Protein AF-A0AAV0BXM9-F1 (afdb_monomer_lite)

Secondary structure (DSSP, 8-state):
-----HHHHHHHHHHH-GGGGGS-TTTHHHHEEEETTTTEEEE--------------GGGTHHHHHHHHT-

Structure (mmCIF, N/CA/C/O backbone):
data_AF-A0AAV0BXM9-F1
#
_entry.id   AF-A0AAV0BXM9-F1
#
loop_
_atom_site.group_PDB
_atom_site.id
_atom_site.type_symbol
_atom_site.label_atom_id
_atom_site.label_alt_id
_atom_site.label_comp_id
_atom_site.label_asym_id
_atom_site.label_entity_id
_atom_site.label_seq_id
_atom_site.pdbx_PDB_ins_code
_atom_site.Cartn_x
_atom_site.Cartn_y
_atom_site.Cartn_z
_atom_site.occupancy
_atom_site.B_iso_or_equiv
_atom_site.auth_seq_id
_atom_site.auth_comp_id
_atom_site.auth_asym_id
_atom_site.auth_atom_id
_atom_site.pdbx_PDB_model_num
ATOM 1 N N . MET A 1 1 ? 20.749 12.385 -1.218 1.00 43.62 1 MET A N 1
ATOM 2 C CA . MET A 1 1 ? 19.280 12.506 -1.095 1.00 43.62 1 MET A CA 1
ATOM 3 C C . MET A 1 1 ? 18.677 11.126 -1.284 1.00 43.62 1 MET A C 1
ATOM 5 O O . MET A 1 1 ? 18.846 10.548 -2.348 1.00 43.62 1 MET A O 1
ATOM 9 N N . ILE A 1 2 ? 18.067 10.544 -0.250 1.00 60.03 2 ILE A N 1
ATOM 10 C CA . ILE A 1 2 ? 17.429 9.227 -0.374 1.00 60.03 2 ILE A CA 1
ATOM 11 C C . ILE A 1 2 ? 16.151 9.424 -1.193 1.00 60.03 2 ILE A C 1
ATOM 13 O O . ILE A 1 2 ? 15.199 10.041 -0.720 1.00 60.03 2 ILE A O 1
ATOM 17 N N . HIS A 1 3 ? 16.143 8.950 -2.439 1.00 62.31 3 HIS A N 1
ATOM 18 C CA . HIS A 1 3 ? 14.935 8.952 -3.255 1.00 62.31 3 HIS A CA 1
ATOM 19 C C . HIS A 1 3 ? 13.929 7.970 -2.650 1.00 62.31 3 HIS A C 1
ATOM 21 O O . HIS A 1 3 ? 14.143 6.759 -2.637 1.00 62.31 3 HIS A O 1
ATOM 27 N N . GLU A 1 4 ? 12.817 8.491 -2.137 1.00 69.62 4 GLU A N 1
ATOM 28 C CA . GLU A 1 4 ? 11.715 7.667 -1.650 1.00 69.62 4 GLU A CA 1
ATOM 29 C C . GLU A 1 4 ? 10.959 7.063 -2.833 1.00 69.62 4 GLU A C 1
ATOM 31 O O . GLU A 1 4 ? 10.046 7.664 -3.404 1.00 69.62 4 GLU A O 1
ATOM 36 N N . THR A 1 5 ? 11.380 5.865 -3.227 1.00 83.06 5 THR A N 1
ATOM 37 C CA . THR A 1 5 ? 10.711 5.076 -4.262 1.00 83.06 5 THR A CA 1
ATOM 38 C C . THR A 1 5 ? 9.649 4.166 -3.642 1.00 83.06 5 THR A C 1
ATOM 40 O O . THR A 1 5 ? 9.667 3.874 -2.442 1.00 83.06 5 THR A O 1
ATOM 43 N N . LYS A 1 6 ? 8.727 3.655 -4.469 1.00 83.88 6 LYS A N 1
ATOM 44 C CA . LYS A 1 6 ? 7.727 2.661 -4.032 1.00 83.88 6 LYS A CA 1
ATOM 45 C C . LYS A 1 6 ? 8.370 1.420 -3.406 1.00 83.88 6 LYS A C 1
ATOM 47 O O . LYS A 1 6 ? 7.789 0.839 -2.492 1.00 83.88 6 LYS A O 1
ATOM 52 N N . PHE A 1 7 ? 9.562 1.050 -3.873 1.00 84.75 7 PHE A N 1
ATOM 53 C CA . PHE A 1 7 ? 10.334 -0.074 -3.356 1.00 84.75 7 PHE A CA 1
ATOM 54 C C . PHE A 1 7 ? 10.926 0.222 -1.972 1.00 84.75 7 PHE A C 1
ATOM 56 O O . PHE A 1 7 ? 10.789 -0.584 -1.056 1.00 84.75 7 PHE A O 1
ATOM 63 N N . THR A 1 8 ? 11.494 1.414 -1.765 1.00 87.88 8 THR A N 1
ATOM 64 C CA . THR A 1 8 ? 11.982 1.840 -0.441 1.00 87.88 8 THR A CA 1
ATOM 65 C C . THR A 1 8 ? 10.845 1.877 0.582 1.00 87.88 8 THR A C 1
ATOM 67 O O . THR A 1 8 ? 11.002 1.443 1.722 1.00 87.88 8 THR A O 1
ATOM 70 N N . ALA A 1 9 ?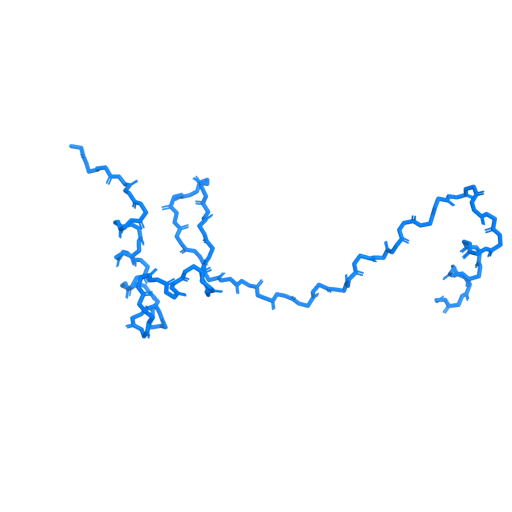 9.667 2.345 0.169 1.00 88.69 9 ALA A N 1
ATOM 71 C CA . ALA A 1 9 ? 8.486 2.336 1.020 1.00 88.69 9 ALA A CA 1
ATOM 72 C C . ALA A 1 9 ? 7.944 0.918 1.278 1.00 88.69 9 ALA A C 1
ATOM 74 O O . ALA A 1 9 ? 7.416 0.666 2.359 1.00 88.69 9 ALA A O 1
ATOM 75 N N . TRP A 1 10 ? 8.083 -0.011 0.325 1.00 88.12 10 TRP A N 1
ATOM 76 C CA . TRP A 1 10 ? 7.755 -1.428 0.524 1.00 88.12 10 TRP A CA 1
ATOM 77 C C . TRP A 1 10 ? 8.670 -2.068 1.574 1.00 88.12 10 TRP A C 1
ATOM 79 O O . TRP A 1 10 ? 8.181 -2.721 2.490 1.00 88.12 10 TRP A O 1
ATOM 89 N N . MET A 1 11 ? 9.975 -1.784 1.529 1.00 87.88 11 MET A N 1
ATOM 90 C CA . MET A 1 11 ? 10.926 -2.244 2.550 1.00 87.88 11 MET A CA 1
ATOM 91 C C . MET A 1 11 ? 10.564 -1.747 3.955 1.00 87.88 11 MET A C 1
ATOM 93 O O . MET A 1 11 ? 10.591 -2.523 4.908 1.00 87.88 11 MET A O 1
ATOM 97 N N . ARG A 1 12 ? 10.161 -0.476 4.092 1.00 88.75 12 ARG A N 1
ATOM 98 C CA . ARG A 1 12 ? 9.660 0.054 5.373 1.00 88.75 12 ARG A CA 1
ATOM 99 C C . ARG A 1 12 ? 8.367 -0.640 5.808 1.00 88.75 12 ARG A C 1
ATOM 101 O O . ARG A 1 12 ? 8.233 -1.004 6.971 1.00 88.75 12 ARG A O 1
ATOM 108 N N . ALA A 1 13 ? 7.437 -0.878 4.884 1.00 88.06 13 ALA A N 1
ATOM 109 C CA . ALA A 1 13 ? 6.200 -1.595 5.188 1.00 88.06 13 ALA A CA 1
ATOM 110 C C . ALA A 1 13 ? 6.466 -3.041 5.646 1.00 88.06 13 ALA A C 1
ATOM 112 O O . ALA A 1 13 ? 5.831 -3.499 6.589 1.00 88.06 13 ALA A O 1
ATOM 113 N N . ASN A 1 14 ? 7.457 -3.727 5.070 1.00 88.62 14 ASN A N 1
ATOM 114 C CA . ASN A 1 14 ? 7.882 -5.060 5.513 1.00 88.62 14 ASN A CA 1
ATOM 115 C C . ASN A 1 14 ? 8.459 -5.075 6.936 1.00 88.62 14 ASN A C 1
ATOM 117 O O . ASN A 1 14 ? 8.398 -6.101 7.616 1.00 88.62 14 ASN A O 1
ATOM 121 N N . GLN A 1 15 ? 9.039 -3.966 7.403 1.00 87.19 15 GLN A N 1
ATOM 122 C CA . GLN A 1 15 ? 9.513 -3.863 8.784 1.00 87.19 15 GLN A CA 1
ATOM 123 C C . GLN A 1 15 ? 8.344 -3.731 9.761 1.00 87.19 15 GLN A C 1
ATOM 125 O O . GLN A 1 15 ? 8.337 -4.431 10.772 1.00 87.19 15 GLN A O 1
ATOM 130 N N . VAL A 1 16 ? 7.363 -2.888 9.426 1.00 87.62 16 VAL A N 1
ATOM 131 C CA . VAL A 1 16 ? 6.215 -2.551 10.284 1.00 87.62 16 VAL A CA 1
ATOM 132 C C . VAL A 1 16 ? 5.152 -3.653 10.301 1.00 87.62 16 VAL A C 1
ATOM 134 O O . VAL A 1 16 ? 4.607 -3.961 11.356 1.00 87.62 16 VAL A O 1
ATOM 137 N N . TYR A 1 17 ? 4.857 -4.259 9.150 1.00 86.19 17 TYR A N 1
ATOM 138 C CA . TYR A 1 17 ? 3.773 -5.227 8.998 1.00 86.19 17 TYR A CA 1
ATOM 139 C C . TYR A 1 17 ? 4.328 -6.655 8.856 1.00 86.19 17 TYR A C 1
ATOM 141 O O . TYR A 1 17 ? 4.974 -6.967 7.855 1.00 86.19 17 TYR A O 1
ATOM 149 N N . PRO A 1 18 ? 4.046 -7.579 9.791 1.00 85.00 18 PRO A N 1
ATOM 150 C CA . PRO A 1 18 ? 4.460 -8.979 9.660 1.00 85.00 18 PRO A CA 1
ATOM 151 C C . PRO A 1 18 ? 3.832 -9.671 8.441 1.00 85.00 18 PRO A C 1
ATOM 153 O O . PRO A 1 18 ? 4.481 -10.475 7.776 1.00 85.00 18 PRO A O 1
ATOM 156 N N . GLU A 1 19 ? 2.591 -9.312 8.103 1.00 83.56 19 GLU A N 1
ATOM 157 C CA . GLU A 1 19 ? 1.868 -9.850 6.944 1.00 83.56 19 GLU A CA 1
ATOM 158 C C . GLU A 1 19 ? 2.485 -9.427 5.607 1.00 83.56 19 GLU A C 1
ATOM 160 O O . GLU A 1 19 ? 2.410 -10.167 4.628 1.00 83.56 19 GLU A O 1
ATOM 165 N N . ALA A 1 20 ? 3.152 -8.271 5.571 1.00 85.00 20 ALA A N 1
ATOM 166 C CA . ALA A 1 20 ? 3.874 -7.803 4.394 1.00 85.00 20 ALA A CA 1
ATOM 167 C C . ALA A 1 20 ? 5.051 -8.726 4.035 1.00 85.00 20 ALA A C 1
ATOM 169 O O . ALA A 1 20 ? 5.300 -8.963 2.857 1.00 85.00 20 ALA A O 1
ATOM 170 N N . ARG A 1 21 ? 5.710 -9.330 5.036 1.00 84.62 21 ARG A N 1
ATOM 171 C CA . ARG A 1 21 ? 6.843 -10.257 4.838 1.00 84.62 21 ARG A CA 1
ATOM 172 C C . ARG A 1 21 ? 6.443 -11.575 4.180 1.00 84.62 21 ARG A C 1
ATOM 174 O O . ARG A 1 21 ? 7.286 -12.243 3.596 1.00 84.62 21 ARG A O 1
ATOM 181 N N . LYS A 1 22 ? 5.167 -11.951 4.288 1.00 86.06 22 LYS A N 1
ATOM 182 C CA . LYS A 1 22 ? 4.609 -13.164 3.673 1.00 86.06 22 LYS A CA 1
ATOM 183 C C . LYS A 1 22 ? 4.229 -12.953 2.203 1.00 86.06 22 LYS A C 1
ATOM 185 O O . LYS A 1 22 ? 3.829 -13.904 1.542 1.00 86.06 22 LYS A O 1
ATOM 190 N N . LEU A 1 23 ? 4.294 -11.716 1.707 1.00 85.19 23 LEU A N 1
ATOM 191 C CA . LEU A 1 23 ? 3.859 -11.341 0.366 1.00 85.19 23 LEU A CA 1
ATOM 192 C C . LEU A 1 23 ? 5.067 -11.005 -0.503 1.00 85.19 23 LEU A C 1
ATOM 194 O O . LEU A 1 23 ? 5.972 -10.279 -0.089 1.00 85.19 23 LEU A O 1
ATOM 198 N N . THR A 1 24 ? 5.050 -11.481 -1.745 1.00 86.94 24 THR A N 1
ATOM 199 C CA . THR A 1 24 ? 6.009 -11.020 -2.749 1.00 86.94 24 THR A CA 1
ATOM 200 C C . THR A 1 24 ? 5.683 -9.585 -3.163 1.00 86.94 24 THR A C 1
ATOM 202 O O . THR A 1 24 ? 4.553 -9.119 -3.010 1.00 86.94 24 THR A O 1
ATOM 205 N N . TYR A 1 25 ? 6.654 -8.866 -3.732 1.00 84.75 25 TYR A N 1
ATOM 206 C CA . TYR A 1 25 ? 6.420 -7.509 -4.243 1.00 84.75 25 TYR A CA 1
ATOM 207 C C . TYR A 1 25 ? 5.309 -7.460 -5.311 1.00 84.75 25 TYR A C 1
ATOM 209 O O . TYR A 1 25 ? 4.610 -6.455 -5.417 1.00 84.75 25 TYR A O 1
ATOM 217 N N . VAL A 1 26 ? 5.119 -8.547 -6.069 1.00 86.12 26 VAL A N 1
ATOM 218 C CA . VAL A 1 26 ? 4.069 -8.674 -7.094 1.00 86.12 26 VAL A CA 1
ATOM 219 C C . VAL A 1 26 ? 2.686 -8.804 -6.454 1.00 86.12 26 VAL A C 1
ATOM 221 O O . VAL A 1 26 ? 1.741 -8.158 -6.903 1.00 86.12 26 VAL A O 1
ATOM 224 N N . ASP A 1 27 ? 2.580 -9.566 -5.365 1.00 85.88 27 ASP A N 1
ATOM 225 C CA . ASP A 1 27 ? 1.321 -9.777 -4.641 1.00 85.88 27 ASP A CA 1
ATOM 226 C C . ASP A 1 27 ? 1.009 -8.647 -3.657 1.00 85.88 27 ASP A C 1
ATOM 228 O O . ASP A 1 27 ? -0.127 -8.483 -3.213 1.00 85.88 27 ASP A O 1
ATOM 232 N N . PHE A 1 28 ? 2.000 -7.831 -3.311 1.00 86.38 28 PHE A N 1
ATOM 233 C CA . PHE A 1 28 ? 1.880 -6.771 -2.320 1.00 86.38 28 PHE A CA 1
ATOM 234 C C . PHE A 1 28 ? 0.747 -5.758 -2.600 1.00 86.38 28 PHE A C 1
ATOM 236 O O . PHE A 1 28 ? -0.042 -5.480 -1.689 1.00 86.38 28 PHE A O 1
ATOM 243 N N . PRO A 1 29 ? 0.563 -5.252 -3.840 1.00 85.50 29 PRO A N 1
ATOM 244 C CA . PRO A 1 29 ? -0.512 -4.316 -4.171 1.00 85.50 29 PRO A CA 1
ATOM 245 C C . PRO A 1 29 ? -1.921 -4.918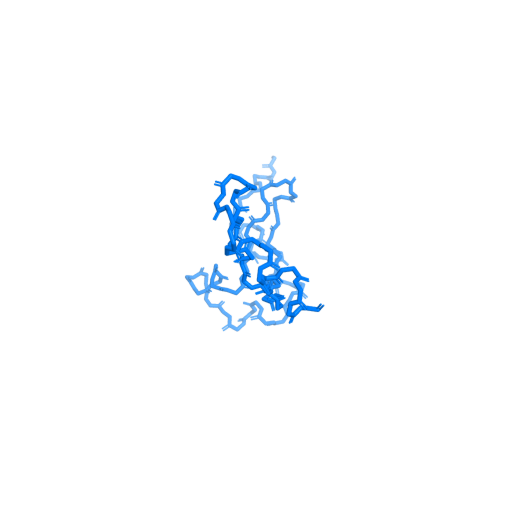 -4.055 1.00 85.50 29 PRO A C 1
ATOM 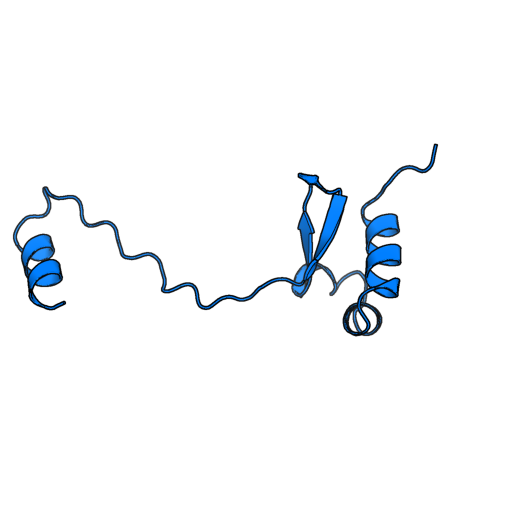247 O O . PRO A 1 29 ? -2.907 -4.178 -4.085 1.00 85.50 29 PRO A O 1
ATOM 250 N N . SER A 1 30 ? -2.046 -6.246 -3.932 1.00 86.88 30 SER A N 1
ATOM 251 C CA . SER A 1 30 ? -3.342 -6.900 -3.722 1.00 86.88 30 SER A CA 1
ATOM 252 C C . SER A 1 30 ? -3.893 -6.641 -2.314 1.00 86.88 30 SER A C 1
ATOM 254 O O . SER A 1 30 ? -5.103 -6.451 -2.145 1.00 86.88 30 SER A O 1
ATOM 256 N N . LYS A 1 31 ? -3.002 -6.574 -1.312 1.00 85.50 31 LYS A N 1
ATOM 257 C CA . LYS A 1 31 ? -3.347 -6.388 0.106 1.00 85.50 31 LYS A CA 1
ATOM 258 C C . LYS A 1 31 ? -3.016 -5.000 0.647 1.00 85.50 31 LYS A C 1
ATOM 260 O O . LYS A 1 31 ? -3.615 -4.588 1.633 1.00 85.50 31 LYS A O 1
ATOM 265 N N . PHE A 1 32 ? -2.118 -4.259 0.006 1.00 88.38 32 PHE A N 1
ATOM 266 C CA . PHE A 1 32 ? -1.713 -2.922 0.437 1.00 88.38 32 PHE A CA 1
ATOM 267 C C . PHE A 1 32 ? -2.009 -1.881 -0.641 1.00 88.38 32 PHE A C 1
ATOM 269 O O . PHE A 1 32 ? -1.864 -2.126 -1.836 1.00 88.38 32 PHE A O 1
ATOM 276 N N . VAL A 1 33 ? -2.417 -0.685 -0.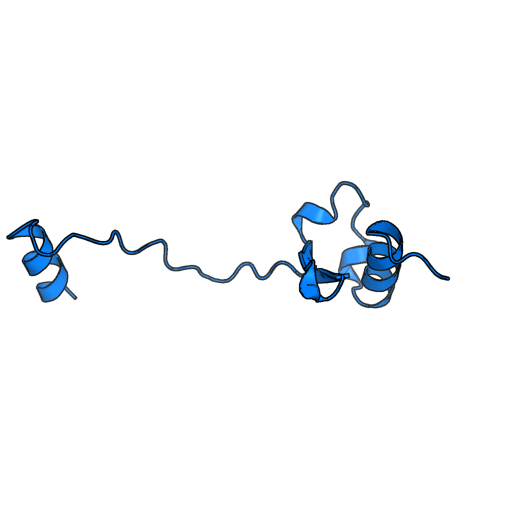217 1.00 89.12 33 VAL A N 1
ATOM 277 C CA . VAL A 1 33 ? -2.700 0.442 -1.112 1.00 89.12 33 VAL A CA 1
ATOM 278 C C . VAL A 1 33 ? -1.621 1.504 -0.956 1.00 89.12 33 VAL A C 1
ATOM 280 O O . VAL A 1 33 ? -1.265 1.903 0.154 1.00 89.12 33 VAL A O 1
ATOM 283 N N . TRP A 1 34 ? -1.119 1.991 -2.090 1.00 89.12 34 TRP A N 1
ATOM 284 C CA . TRP A 1 34 ? -0.171 3.097 -2.130 1.00 89.12 34 TRP A CA 1
ATOM 285 C C . TRP A 1 34 ? -0.878 4.429 -1.867 1.00 89.12 34 TRP A C 1
ATOM 287 O O . TRP A 1 34 ? -1.652 4.904 -2.704 1.00 89.12 34 TRP A O 1
ATOM 297 N N . LYS A 1 35 ? -0.577 5.077 -0.738 1.00 88.25 35 LYS A N 1
ATOM 298 C CA . LYS A 1 35 ? -1.047 6.437 -0.457 1.00 88.25 35 LYS A CA 1
ATOM 299 C C . LYS A 1 35 ? -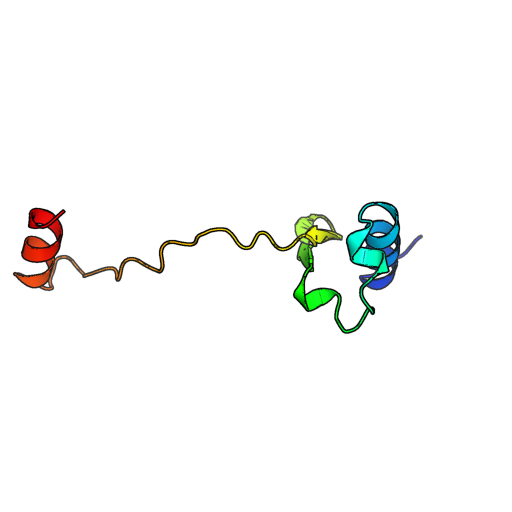0.014 7.452 -0.941 1.00 88.25 35 LYS A C 1
ATOM 301 O O . LYS A 1 35 ? 0.986 7.696 -0.272 1.00 88.25 35 LYS A O 1
ATOM 306 N N . LYS A 1 36 ? -0.283 8.088 -2.091 1.00 85.00 36 LYS A N 1
ATOM 307 C CA . LYS A 1 36 ? 0.603 9.107 -2.695 1.00 85.00 36 LYS A CA 1
ATOM 308 C C . LYS A 1 36 ? 0.877 10.301 -1.769 1.00 85.00 36 LYS A C 1
ATOM 310 O O . LYS A 1 36 ? 1.999 10.787 -1.770 1.00 85.00 36 LYS A O 1
ATOM 315 N N . ASN A 1 37 ? -0.104 10.716 -0.962 1.00 84.75 37 ASN A N 1
ATOM 316 C CA . ASN A 1 37 ? 0.014 11.883 -0.073 1.00 84.75 37 ASN A CA 1
ATOM 317 C C . ASN A 1 37 ? 1.087 11.698 1.008 1.00 84.75 37 ASN A C 1
ATOM 319 O O . ASN A 1 37 ? 1.826 12.626 1.300 1.00 84.75 37 ASN A O 1
ATOM 323 N N . ILE A 1 38 ? 1.185 10.489 1.568 1.00 84.31 38 ILE A N 1
ATOM 324 C CA . ILE A 1 38 ? 2.155 10.147 2.622 1.00 84.31 38 ILE A CA 1
ATOM 325 C C . ILE A 1 38 ? 3.337 9.322 2.096 1.00 84.31 38 ILE A C 1
ATOM 327 O O . ILE A 1 38 ? 4.211 8.959 2.871 1.00 84.31 38 ILE A O 1
ATOM 331 N N . LYS A 1 39 ? 3.356 8.995 0.793 1.00 84.31 39 LYS A N 1
ATOM 332 C CA . LYS A 1 39 ? 4.338 8.107 0.137 1.00 84.31 39 LYS A CA 1
ATOM 333 C C . LYS A 1 39 ? 4.585 6.802 0.907 1.00 84.31 39 LYS A C 1
ATOM 335 O O . LYS A 1 39 ? 5.716 6.336 1.036 1.00 84.31 39 LYS A O 1
ATOM 340 N N . GLN A 1 40 ? 3.513 6.202 1.414 1.00 87.06 40 GLN A N 1
ATOM 341 C CA . GLN A 1 40 ? 3.573 4.976 2.204 1.00 87.06 40 GLN A CA 1
ATOM 342 C C . GLN A 1 40 ? 2.542 3.959 1.731 1.00 87.06 40 GLN A C 1
ATOM 344 O O . GLN A 1 40 ? 1.503 4.295 1.149 1.00 87.06 40 GLN A O 1
ATOM 349 N N . TRP A 1 41 ? 2.851 2.697 2.006 1.00 88.56 41 TRP A N 1
ATOM 350 C CA . TRP A 1 41 ? 1.932 1.586 1.840 1.00 88.56 41 TRP A CA 1
ATOM 351 C C . TRP A 1 41 ? 1.126 1.402 3.115 1.00 88.56 41 TRP A C 1
ATOM 353 O O . TRP A 1 41 ? 1.692 1.296 4.198 1.00 88.56 41 TRP A O 1
ATOM 363 N N . VAL A 1 42 ? -0.193 1.365 2.971 1.00 86.88 42 VAL A N 1
ATOM 364 C CA . VAL A 1 42 ? -1.119 1.135 4.082 1.00 86.88 42 VAL A CA 1
ATOM 365 C C . VAL A 1 42 ? -1.931 -0.109 3.779 1.00 86.88 42 VAL A C 1
ATOM 367 O O . VAL A 1 42 ? -2.267 -0.361 2.617 1.00 86.88 42 VAL A O 1
ATOM 370 N N . GLU A 1 43 ? -2.226 -0.891 4.813 1.00 86.56 43 GLU A N 1
ATOM 371 C CA . GLU A 1 43 ? -3.089 -2.058 4.687 1.00 86.56 43 GLU A CA 1
ATOM 372 C C . GLU A 1 43 ? -4.424 -1.658 4.052 1.00 86.56 43 GLU A C 1
ATOM 374 O O . GLU A 1 43 ? -5.037 -0.636 4.388 1.00 86.56 43 GLU A O 1
ATOM 379 N N . ARG A 1 44 ? -4.859 -2.446 3.070 1.00 83.50 44 ARG A N 1
ATOM 380 C CA . ARG A 1 44 ? -6.131 -2.221 2.404 1.00 83.50 44 ARG A CA 1
ATOM 381 C C . ARG A 1 44 ? -7.249 -2.544 3.387 1.00 83.50 44 ARG A C 1
ATOM 383 O O . ARG A 1 44 ? -7.600 -3.703 3.581 1.00 83.50 44 ARG A O 1
ATOM 390 N N . GLN A 1 45 ? -7.875 -1.510 3.933 1.00 76.88 45 GLN A N 1
ATOM 391 C CA . GLN A 1 45 ? -9.121 -1.670 4.671 1.00 76.88 45 GLN A CA 1
ATOM 392 C C . GLN A 1 45 ? -10.229 -2.106 3.701 1.00 76.88 45 GLN A C 1
ATOM 394 O O . GLN A 1 45 ? -10.780 -1.297 2.953 1.00 76.88 45 GLN A O 1
ATOM 399 N N . ARG A 1 46 ? -10.559 -3.402 3.690 1.00 67.62 46 ARG A N 1
ATOM 400 C CA . ARG A 1 46 ? -11.829 -3.897 3.143 1.00 67.62 46 ARG A CA 1
ATOM 401 C C . ARG A 1 46 ? -12.919 -3.627 4.182 1.00 67.62 46 ARG A C 1
ATOM 403 O O . ARG A 1 46 ? -13.288 -4.510 4.944 1.00 67.62 46 ARG A O 1
ATOM 410 N N . GLY A 1 47 ? -13.381 -2.382 4.253 1.00 66.62 47 GLY A N 1
ATOM 411 C CA . GLY A 1 47 ? -14.583 -2.045 5.014 1.00 66.62 47 GLY A CA 1
ATOM 412 C C . GLY A 1 47 ? -15.838 -2.615 4.347 1.00 66.62 47 GLY A C 1
ATOM 413 O O . GLY A 1 47 ? -15.853 -2.848 3.134 1.00 66.62 47 GLY A O 1
ATOM 414 N N . PHE A 1 48 ? -16.898 -2.812 5.131 1.00 57.75 48 PHE A N 1
ATOM 415 C CA . PHE A 1 48 ? -18.232 -3.114 4.618 1.00 57.75 48 PHE A CA 1
ATOM 416 C C . PHE A 1 48 ? -18.788 -1.852 3.947 1.00 57.75 48 PHE A C 1
ATOM 418 O O . PHE A 1 48 ? -19.442 -1.021 4.571 1.00 57.75 48 PHE A O 1
ATOM 425 N N . ALA A 1 49 ? -18.459 -1.650 2.674 1.00 57.78 49 ALA A N 1
ATOM 426 C CA . ALA A 1 49 ? -19.120 -0.631 1.882 1.00 57.78 49 ALA A CA 1
ATOM 427 C C . ALA A 1 49 ? -20.520 -1.157 1.557 1.00 57.78 49 ALA A C 1
ATOM 429 O O . ALA A 1 49 ? -20.669 -1.979 0.652 1.00 57.78 49 ALA A O 1
ATOM 430 N N . VAL A 1 50 ? -21.537 -0.700 2.297 1.00 61.00 50 VAL A N 1
ATOM 431 C CA . VAL A 1 50 ? -22.932 -0.825 1.859 1.00 61.00 50 VAL A CA 1
ATOM 432 C C . VAL A 1 50 ? -22.975 -0.193 0.472 1.00 61.00 50 VAL A C 1
ATOM 434 O O . VAL A 1 50 ? -22.727 1.005 0.317 1.00 61.00 50 VAL A O 1
ATOM 437 N N . GLY A 1 51 ? -23.112 -1.044 -0.546 1.00 59.19 51 GLY A N 1
ATOM 438 C CA . GLY A 1 51 ? -22.939 -0.668 -1.942 1.00 59.19 51 GLY A CA 1
ATOM 439 C C . GLY A 1 51 ? -23.777 0.556 -2.286 1.00 59.19 51 GLY A C 1
ATOM 440 O O . GLY A 1 51 ? -24.854 0.743 -1.725 1.00 59.19 51 GLY A O 1
ATOM 441 N N . ARG A 1 52 ? -23.248 1.387 -3.195 1.00 60.38 52 ARG A N 1
ATOM 442 C CA . ARG A 1 52 ? -23.877 2.599 -3.744 1.00 60.38 52 ARG A CA 1
ATOM 443 C C . ARG A 1 52 ? -25.402 2.507 -3.673 1.00 60.38 52 ARG A C 1
ATOM 445 O O . ARG A 1 52 ? -26.017 1.810 -4.478 1.00 60.38 52 ARG A O 1
ATOM 452 N N . VAL A 1 53 ? -26.007 3.227 -2.728 1.00 62.16 53 VAL A N 1
ATOM 453 C CA . VAL A 1 53 ? -27.445 3.484 -2.763 1.00 62.16 53 VAL A CA 1
ATOM 454 C C . VAL A 1 53 ? -27.670 4.193 -4.090 1.00 62.16 53 VAL A C 1
ATOM 456 O O . VAL A 1 53 ? -27.222 5.324 -4.256 1.00 62.16 53 VAL A O 1
ATOM 459 N N . TYR A 1 54 ? -28.245 3.495 -5.076 1.00 62.09 54 TYR A N 1
ATOM 460 C CA . TYR A 1 54 ? -28.579 4.090 -6.369 1.00 62.09 54 TYR A CA 1
ATOM 461 C C . TYR A 1 54 ? -29.257 5.434 -6.109 1.00 62.09 54 TYR A C 1
ATOM 463 O O . TYR A 1 54 ? -30.317 5.457 -5.481 1.00 62.09 54 TYR A O 1
ATOM 471 N N . PHE A 1 55 ? -28.622 6.531 -6.523 1.00 63.19 55 PHE A N 1
ATOM 472 C CA . PHE A 1 55 ? -29.198 7.860 -6.393 1.00 63.19 55 PHE A CA 1
ATOM 473 C C . PHE A 1 55 ? -30.365 7.938 -7.373 1.00 63.19 55 PHE A C 1
ATOM 475 O O . PHE A 1 55 ? -30.181 8.094 -8.581 1.00 63.19 55 PHE A O 1
ATOM 482 N N . VAL A 1 56 ? -31.575 7.738 -6.856 1.00 67.25 56 VAL A N 1
ATOM 483 C CA . VAL A 1 56 ? -32.797 7.932 -7.628 1.00 67.25 56 VAL A CA 1
ATOM 484 C C . VAL A 1 56 ? -33.030 9.436 -7.673 1.00 67.25 56 VAL A C 1
ATOM 486 O O . VAL A 1 56 ? -33.182 10.071 -6.632 1.00 67.25 56 VAL A O 1
ATOM 489 N N . ARG A 1 57 ? -33.007 10.020 -8.875 1.00 66.19 57 ARG A N 1
ATOM 490 C CA . ARG A 1 57 ? -33.310 11.445 -9.051 1.00 66.19 57 ARG A CA 1
ATOM 491 C C . ARG A 1 57 ? -34.734 11.729 -8.535 1.00 66.19 57 ARG A C 1
ATOM 493 O O . ARG A 1 57 ? -35.627 10.956 -8.876 1.00 66.19 57 ARG A O 1
ATOM 500 N N . PRO A 1 58 ? -34.979 12.841 -7.816 1.00 62.22 58 PRO A N 1
ATOM 501 C CA . PRO A 1 58 ? -36.314 13.203 -7.315 1.00 62.22 58 PRO A CA 1
ATOM 502 C C . PRO A 1 58 ? -37.392 13.315 -8.407 1.00 62.22 58 PRO A C 1
ATOM 504 O O . PRO A 1 58 ? -38.573 13.176 -8.127 1.00 62.22 58 PRO A O 1
ATOM 507 N N . GLY A 1 59 ? -36.991 13.516 -9.669 1.00 63.84 59 GLY A N 1
ATOM 508 C CA . GLY A 1 59 ? -37.894 13.511 -10.826 1.00 63.84 59 GLY A CA 1
ATOM 509 C C . GLY A 1 59 ? -38.335 12.122 -11.311 1.00 63.84 59 GLY A C 1
ATOM 510 O O . GLY A 1 59 ? -39.071 12.040 -12.284 1.00 63.84 59 GLY A O 1
ATOM 511 N N . ALA A 1 60 ? -37.890 11.028 -10.681 1.00 62.12 60 ALA A N 1
ATOM 512 C CA . ALA A 1 60 ? -38.259 9.657 -11.056 1.00 62.12 60 ALA A CA 1
ATOM 513 C C . ALA A 1 60 ? -39.596 9.173 -10.446 1.00 62.12 60 ALA A C 1
ATOM 515 O O . ALA A 1 60 ? -39.914 7.986 -10.540 1.00 62.12 60 ALA A O 1
ATOM 516 N N . GLY A 1 61 ? -40.372 10.074 -9.832 1.00 70.69 61 GLY A N 1
ATOM 517 C CA . GLY A 1 61 ? -41.742 9.812 -9.382 1.00 70.69 61 GLY A CA 1
ATOM 518 C C . GLY A 1 61 ? -41.862 8.696 -8.337 1.00 70.69 61 GLY A C 1
ATOM 519 O O . GLY A 1 61 ? -41.028 8.574 -7.440 1.00 70.69 61 GLY A O 1
ATOM 520 N N . GLU A 1 62 ? -42.911 7.875 -8.457 1.00 63.88 62 GLU A N 1
ATOM 521 C CA . GLU A 1 62 ? -43.361 6.845 -7.496 1.00 63.88 62 GLU A CA 1
ATOM 522 C C . GLU A 1 62 ? -42.252 5.934 -6.948 1.00 63.88 62 GLU A C 1
ATOM 524 O O . GLU A 1 62 ? -42.270 5.573 -5.772 1.00 63.88 62 GLU A O 1
ATOM 529 N N . LYS A 1 63 ? -41.236 5.608 -7.759 1.00 62.59 63 LYS A N 1
ATOM 530 C CA . LYS A 1 63 ? -40.113 4.750 -7.338 1.00 62.59 63 LYS A CA 1
ATOM 531 C C . LYS A 1 63 ? -39.238 5.385 -6.253 1.00 62.59 63 LYS A C 1
ATOM 533 O O . LYS A 1 63 ? -38.611 4.654 -5.489 1.00 62.59 63 LYS A O 1
ATOM 538 N N . TYR A 1 64 ? -39.177 6.717 -6.179 1.00 66.31 64 TYR A N 1
ATOM 539 C CA . TYR A 1 64 ? -38.500 7.423 -5.089 1.00 66.31 64 TYR A CA 1
ATOM 540 C C . TYR A 1 64 ? -39.307 7.303 -3.790 1.00 66.31 64 TYR A C 1
ATOM 542 O O . TYR A 1 64 ? -38.761 6.899 -2.767 1.00 66.31 64 TYR A O 1
ATOM 550 N N . TYR A 1 65 ? -40.618 7.559 -3.852 1.00 67.62 65 TYR A N 1
ATOM 551 C CA . TYR A 1 65 ? -41.508 7.494 -2.690 1.00 67.62 65 TYR A CA 1
ATOM 552 C C . TYR A 1 65 ? -41.612 6.085 -2.099 1.00 67.62 65 TYR A C 1
ATOM 554 O O . TYR A 1 65 ? -41.508 5.936 -0.884 1.00 67.62 65 TYR A O 1
ATOM 562 N N . LEU A 1 66 ? -41.727 5.048 -2.938 1.00 67.81 66 LEU A N 1
ATOM 563 C CA . LEU A 1 66 ? -41.778 3.657 -2.471 1.00 67.81 66 LEU A CA 1
ATOM 564 C C . LEU A 1 66 ? -40.530 3.282 -1.662 1.00 67.81 66 LEU A C 1
ATOM 566 O O . LEU A 1 66 ? -40.618 2.589 -0.655 1.00 67.81 66 LEU A O 1
ATOM 570 N N . ARG A 1 67 ? -39.358 3.762 -2.092 1.00 65.31 67 ARG A N 1
ATOM 571 C CA . ARG A 1 67 ? -38.087 3.475 -1.421 1.00 65.31 67 ARG A CA 1
ATOM 572 C C . ARG A 1 67 ? -37.931 4.233 -0.102 1.00 65.31 67 ARG A C 1
ATOM 574 O O . ARG A 1 67 ? -37.265 3.726 0.791 1.00 65.31 67 ARG A O 1
ATOM 581 N N . THR A 1 68 ? -38.525 5.419 0.013 1.00 64.81 68 THR A N 1
ATOM 582 C CA . THR A 1 68 ? -38.521 6.217 1.249 1.00 64.81 68 THR A CA 1
ATOM 583 C C . THR A 1 68 ? -39.501 5.674 2.290 1.00 64.81 68 THR A C 1
ATOM 585 O O . THR A 1 68 ? -39.207 5.756 3.473 1.00 64.81 68 THR A O 1
ATOM 588 N N . LEU A 1 69 ? -40.645 5.122 1.870 1.00 68.19 69 LEU A N 1
ATOM 589 C CA . LEU A 1 69 ? -41.679 4.606 2.781 1.00 68.19 69 LEU A CA 1
ATOM 590 C C . LEU A 1 69 ? -41.415 3.184 3.297 1.00 68.19 69 LEU A C 1
ATOM 592 O O . LEU A 1 69 ? -41.933 2.817 4.344 1.00 68.19 69 LEU A O 1
ATOM 596 N N . LEU A 1 70 ? -40.659 2.370 2.558 1.00 63.44 70 LEU A N 1
ATOM 597 C CA . LEU A 1 70 ? -40.333 0.984 2.930 1.00 63.44 70 LEU A CA 1
ATOM 598 C C . LEU A 1 70 ? -39.045 0.865 3.765 1.00 63.44 70 LEU A C 1
ATOM 600 O O . LEU A 1 70 ? -38.516 -0.238 3.908 1.00 63.44 70 LEU A O 1
ATOM 604 N N . ASN A 1 71 ? -38.525 1.989 4.258 1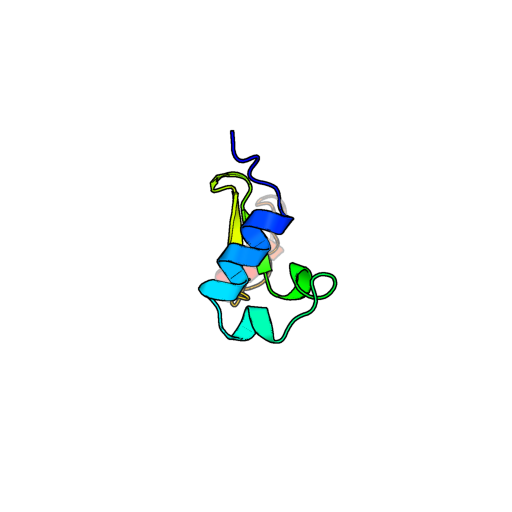.00 56.12 71 ASN A N 1
ATOM 605 C CA . ASN A 1 71 ? -37.328 2.065 5.088 1.00 56.12 71 ASN A CA 1
ATOM 606 C C . ASN A 1 71 ? -37.690 2.558 6.489 1.00 56.12 71 ASN A C 1
ATOM 608 O O . ASN A 1 71 ? -38.529 3.482 6.571 1.00 56.12 71 ASN A O 1
#

pLDDT: mean 76.37, std 11.98, range [43.62, 89.12]

Organism: NCBI:txid186058

Sequence (71 aa):
MIHETKFTAWMRANQVYPEARKLTYVDFPSKFVWKKNIKQWVERQRGFAVGRVYFVRPGAGEKYYLRTLLN

Foldseek 3Di:
DPPLDLVVQLVVVVVVDVVSVVDDPVCNVVQWPQDPVVRHTDGDPPDPDPPPPPPDPPVPPPVVVVVVVVD

Radius of gyration: 20.9 Å; chains: 1; bounding box: 63×27×21 Å